Protein AF-A0A4Y2RHH3-F1 (afdb_monomer)

pLDDT: mean 85.13, std 14.42, range [34.84, 97.81]

Solvent-accessible surface area (backbone atoms only — not 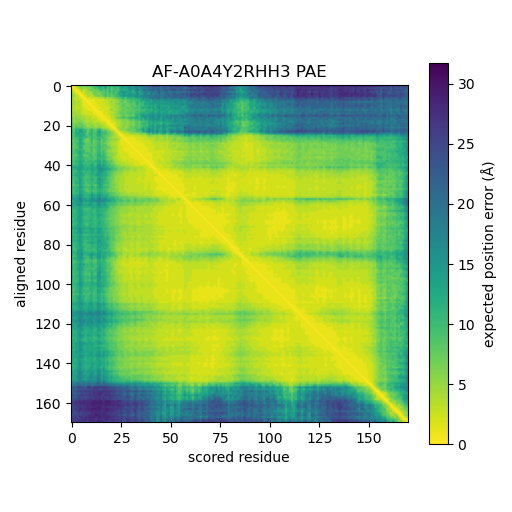comparable to full-atom values): 9838 Å² total; per-residue (Å²): 104,78,43,97,89,78,8,60,54,57,59,46,36,76,79,36,77,83,63,80,81,75,72,77,56,70,65,56,50,52,29,50,50,53,51,58,66,44,49,86,65,68,49,54,66,62,51,44,38,44,49,53,17,58,66,46,71,82,32,67,68,59,45,51,53,46,39,56,42,13,59,58,50,73,40,87,74,74,83,69,54,63,59,46,83,92,47,41,63,40,43,56,60,41,49,54,53,45,65,72,40,43,64,40,50,50,60,55,57,52,26,72,46,53,76,71,54,42,64,74,45,43,65,58,53,53,48,47,37,61,77,47,66,46,47,72,70,46,52,52,50,52,52,54,48,30,57,63,47,48,76,52,86,71,55,72,62,64,69,56,53,49,62,66,56,62,62,71,77,106

Structure (mmCIF, N/CA/C/O backbone):
data_AF-A0A4Y2RHH3-F1
#
_entry.id   AF-A0A4Y2RHH3-F1
#
loop_
_atom_site.group_PDB
_atom_site.id
_atom_site.type_symbol
_atom_site.label_atom_id
_atom_site.label_alt_id
_atom_site.label_comp_id
_atom_site.label_asym_id
_atom_site.label_entity_id
_atom_site.label_seq_id
_atom_site.pdbx_PDB_ins_code
_atom_site.Cartn_x
_atom_site.Cartn_y
_atom_site.Cartn_z
_atom_site.occupancy
_atom_site.B_iso_or_equiv
_atom_site.auth_seq_id
_atom_site.auth_comp_id
_atom_site.auth_asym_id
_atom_site.auth_atom_id
_atom_site.pdbx_PDB_model_num
ATOM 1 N N . MET A 1 1 ? 23.944 6.840 -22.805 1.00 55.25 1 MET A N 1
ATOM 2 C CA . MET A 1 1 ? 25.272 6.448 -23.338 1.00 55.25 1 MET A CA 1
ATOM 3 C C . MET A 1 1 ? 25.248 5.888 -24.766 1.00 55.25 1 MET A C 1
ATOM 5 O O . MET A 1 1 ? 26.280 5.972 -25.416 1.00 55.25 1 MET A O 1
ATOM 9 N N . ARG A 1 2 ? 24.109 5.402 -25.292 1.00 64.06 2 ARG A N 1
ATOM 10 C CA . ARG A 1 2 ? 23.992 4.792 -26.638 1.00 64.06 2 ARG A CA 1
ATOM 11 C C . ARG A 1 2 ? 23.212 5.645 -27.658 1.00 64.06 2 ARG A C 1
ATOM 13 O O . ARG A 1 2 ? 22.358 5.154 -28.384 1.00 64.06 2 ARG A O 1
ATOM 20 N N . GLY A 1 3 ? 23.402 6.965 -27.639 1.00 65.38 3 GLY A N 1
ATOM 21 C CA . GLY A 1 3 ? 22.719 7.851 -28.590 1.00 65.38 3 GLY A CA 1
ATOM 22 C C . GLY A 1 3 ? 23.218 7.619 -30.020 1.00 65.38 3 GLY A C 1
ATOM 23 O O . GLY A 1 3 ? 24.418 7.652 -30.241 1.00 65.38 3 GLY A O 1
ATOM 24 N N . LYS A 1 4 ? 22.309 7.468 -30.991 1.00 63.47 4 LYS A N 1
ATOM 25 C CA . LYS A 1 4 ? 22.598 7.042 -32.380 1.00 63.47 4 LYS A CA 1
ATOM 26 C C . LYS A 1 4 ? 23.656 7.864 -33.145 1.00 63.47 4 LYS A C 1
ATOM 28 O O . LYS A 1 4 ? 24.183 7.383 -34.137 1.00 63.47 4 LYS A O 1
ATOM 33 N N . LYS A 1 5 ? 23.921 9.114 -32.745 1.00 66.00 5 LYS A N 1
ATOM 34 C CA . LYS A 1 5 ? 24.877 10.019 -33.426 1.00 66.00 5 LYS A CA 1
ATOM 35 C C . LYS A 1 5 ? 25.947 10.628 -32.514 1.00 66.00 5 LYS A C 1
ATOM 37 O O . LYS A 1 5 ? 26.978 11.075 -32.992 1.00 66.00 5 LYS A O 1
ATOM 42 N N . SER A 1 6 ? 25.699 10.702 -31.210 1.00 77.75 6 SER A N 1
ATOM 43 C CA . SER A 1 6 ? 26.584 11.367 -30.239 1.00 77.75 6 SER A CA 1
ATOM 44 C C . SER A 1 6 ? 26.779 10.551 -28.962 1.00 77.75 6 SER A C 1
ATOM 46 O O . SER A 1 6 ? 27.313 11.053 -27.973 1.00 77.75 6 SER A O 1
ATOM 48 N N . GLY A 1 7 ? 26.337 9.291 -28.967 1.00 81.56 7 GLY A N 1
ATOM 49 C CA . GLY A 1 7 ? 26.568 8.355 -27.882 1.00 81.56 7 GLY A CA 1
ATOM 50 C C . GLY A 1 7 ? 28.057 8.101 -27.686 1.00 81.56 7 GLY A C 1
ATOM 51 O O . GLY A 1 7 ? 28.824 8.053 -28.645 1.00 81.56 7 GLY A O 1
ATOM 52 N N . LEU A 1 8 ? 28.452 7.924 -26.425 1.00 81.56 8 LEU A N 1
ATOM 53 C CA . LEU A 1 8 ? 29.814 7.550 -26.055 1.00 81.56 8 LEU A CA 1
ATOM 54 C C . LEU A 1 8 ? 30.243 6.263 -26.771 1.00 81.56 8 LEU A C 1
ATOM 56 O O . LEU A 1 8 ? 31.354 6.189 -27.277 1.00 81.56 8 LEU A O 1
ATOM 60 N N . GLU A 1 9 ? 29.333 5.292 -26.855 1.00 81.12 9 GLU A N 1
ATOM 61 C CA . GLU A 1 9 ? 29.536 4.031 -27.571 1.00 81.12 9 GLU A CA 1
ATOM 62 C C . GLU A 1 9 ? 29.803 4.265 -29.067 1.00 81.12 9 GLU A C 1
ATOM 64 O O . GLU A 1 9 ? 30.819 3.805 -29.583 1.00 81.12 9 GLU A O 1
ATOM 69 N N . SER A 1 10 ? 28.978 5.073 -29.735 1.00 81.88 10 SER A N 1
ATOM 70 C CA . SER A 1 10 ? 29.125 5.348 -31.168 1.00 81.88 10 SER A CA 1
ATOM 71 C C . SER A 1 10 ? 30.447 6.065 -31.477 1.00 81.88 10 SER A C 1
ATOM 73 O O . SER A 1 10 ? 31.141 5.698 -32.419 1.00 81.88 10 SER A O 1
ATOM 75 N N . ARG A 1 11 ? 30.866 7.005 -30.617 1.00 85.69 11 ARG A N 1
ATOM 76 C CA . ARG A 1 11 ? 32.178 7.675 -30.711 1.00 85.69 11 ARG A CA 1
ATOM 77 C C . ARG A 1 11 ? 33.362 6.752 -30.406 1.00 85.69 11 ARG A C 1
ATOM 79 O O . ARG A 1 11 ? 34.444 6.934 -30.957 1.00 85.69 11 ARG A O 1
ATOM 86 N N . LEU A 1 12 ? 33.192 5.783 -29.506 1.00 86.38 12 LEU A N 1
ATOM 87 C CA . LEU A 1 12 ? 34.222 4.785 -29.206 1.00 86.38 12 LEU A CA 1
ATOM 88 C C . LEU A 1 12 ? 34.412 3.820 -30.375 1.00 86.38 12 LEU A C 1
ATOM 90 O O . LEU A 1 12 ? 35.549 3.489 -30.694 1.00 86.38 12 LEU A O 1
ATOM 94 N N . ARG A 1 13 ? 33.332 3.426 -31.056 1.00 84.00 13 ARG A N 1
ATOM 95 C CA . ARG A 1 13 ? 33.395 2.569 -32.249 1.00 84.00 13 ARG A CA 1
ATOM 96 C C . ARG A 1 13 ? 34.074 3.228 -33.441 1.00 84.00 13 ARG A C 1
ATOM 98 O O . ARG A 1 13 ? 34.779 2.541 -34.170 1.00 84.00 13 ARG A O 1
ATOM 105 N N . GLU A 1 14 ? 33.912 4.540 -33.615 1.00 88.12 14 GLU A N 1
ATOM 106 C CA . GLU A 1 14 ? 34.648 5.297 -34.640 1.00 88.12 14 GLU A CA 1
ATOM 107 C C . GLU A 1 14 ? 36.169 5.170 -34.462 1.00 88.12 14 GLU A C 1
ATOM 109 O O . GLU A 1 14 ? 36.903 5.087 -35.443 1.00 88.12 14 GLU A O 1
ATOM 114 N N . LYS A 1 15 ? 36.649 5.119 -33.211 1.00 90.06 15 LYS A N 1
ATOM 115 C CA . LYS A 1 15 ? 38.078 4.977 -32.888 1.00 90.06 15 LYS A CA 1
ATOM 116 C C . LYS A 1 15 ? 38.534 3.522 -32.757 1.00 90.06 15 LYS A C 1
ATOM 118 O O . LYS A 1 15 ? 39.688 3.221 -33.044 1.00 90.06 15 LYS A O 1
ATOM 123 N N . CYS A 1 16 ? 37.639 2.630 -32.344 1.00 88.50 16 CYS A N 1
ATOM 124 C CA . CYS A 1 16 ? 37.895 1.208 -32.140 1.00 88.50 16 CYS A CA 1
ATOM 125 C C . CYS A 1 16 ? 36.816 0.378 -32.860 1.00 88.50 16 CYS A C 1
ATOM 127 O O . CYS A 1 16 ? 35.867 -0.079 -32.216 1.00 88.50 16 CYS A O 1
ATOM 129 N N . PRO A 1 17 ? 36.948 0.137 -34.180 1.00 86.38 17 PRO A N 1
ATOM 130 C CA . PRO A 1 17 ? 35.922 -0.559 -34.970 1.00 86.38 17 PRO A CA 1
ATOM 131 C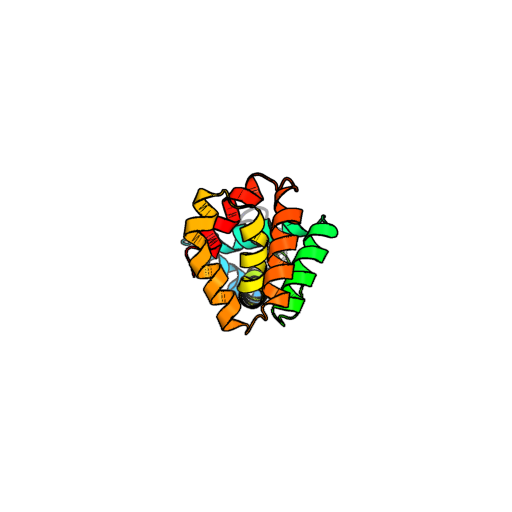 C . PRO A 1 17 ? 35.659 -1.998 -34.509 1.00 86.38 17 PRO A C 1
ATOM 133 O O . PRO A 1 17 ? 34.567 -2.528 -34.692 1.00 86.38 17 PRO A O 1
ATOM 136 N N . HIS A 1 18 ? 36.659 -2.616 -33.879 1.00 88.50 18 HIS A N 1
ATOM 137 C CA . HIS A 1 18 ? 36.619 -3.977 -33.345 1.00 88.50 18 HIS A CA 1
ATOM 138 C C . HIS A 1 18 ? 35.987 -4.071 -31.946 1.00 88.50 18 HIS A C 1
ATOM 140 O O . HIS A 1 18 ? 35.956 -5.153 -31.363 1.00 88.50 18 HIS A O 1
ATOM 146 N N . LEU A 1 19 ? 35.505 -2.961 -31.377 1.00 85.56 19 LEU A N 1
ATOM 147 C CA . LEU A 1 19 ? 34.829 -2.979 -30.084 1.00 85.56 19 LEU A CA 1
ATOM 148 C C . LEU A 1 19 ? 33.559 -3.838 -30.177 1.00 85.56 19 LEU A C 1
ATOM 150 O O . LEU A 1 19 ? 32.646 -3.549 -30.953 1.00 85.56 19 LEU A O 1
ATOM 154 N N . LEU A 1 20 ? 33.490 -4.900 -29.382 1.00 81.00 20 LEU A N 1
ATOM 155 C CA . LEU A 1 20 ? 32.302 -5.739 -29.283 1.00 81.00 20 LEU A CA 1
ATOM 156 C C . LEU A 1 20 ? 31.264 -5.030 -28.399 1.00 81.00 20 LEU A C 1
ATOM 158 O O . LEU A 1 20 ? 31.564 -4.696 -27.256 1.00 81.00 20 LEU A O 1
ATOM 162 N N . ASP A 1 21 ? 30.055 -4.792 -28.920 1.00 76.06 21 ASP A N 1
ATOM 163 C CA . ASP A 1 21 ? 28.918 -4.349 -28.095 1.00 76.06 21 ASP A CA 1
ATOM 164 C C . ASP A 1 21 ? 28.188 -5.608 -27.687 1.00 76.06 21 ASP A C 1
ATOM 166 O O . ASP A 1 21 ? 27.442 -6.214 -28.454 1.00 76.06 21 ASP A O 1
ATOM 170 N N . ILE A 1 22 ? 28.510 -6.037 -26.480 1.00 74.50 22 ILE A N 1
ATOM 171 C CA . ILE A 1 22 ? 27.656 -6.931 -25.729 1.00 74.50 22 ILE A CA 1
ATOM 172 C C . ILE A 1 22 ? 26.567 -5.993 -25.202 1.00 74.50 22 ILE A C 1
ATOM 174 O O . ILE A 1 22 ? 26.909 -5.019 -24.532 1.00 74.50 22 ILE A O 1
ATOM 178 N N . ASP A 1 23 ? 25.313 -6.220 -25.613 1.00 70.75 23 ASP A N 1
ATOM 179 C CA . ASP A 1 23 ? 24.148 -5.350 -25.375 1.00 70.75 23 ASP A CA 1
ATOM 180 C C . ASP A 1 23 ? 23.927 -5.049 -23.868 1.00 70.75 23 ASP A C 1
ATOM 182 O O . ASP A 1 23 ? 24.796 -5.228 -23.019 1.00 70.75 23 ASP A O 1
ATOM 186 N N . GLY A 1 24 ? 22.789 -4.471 -23.486 1.00 69.88 24 GLY A N 1
ATOM 187 C CA . GLY A 1 24 ? 22.443 -4.327 -22.078 1.00 69.88 24 GLY A CA 1
ATOM 188 C C . GLY A 1 24 ? 22.597 -5.669 -21.361 1.00 69.88 24 GLY A C 1
ATOM 189 O O . GLY A 1 24 ? 22.399 -6.734 -21.948 1.00 69.88 24 GLY A O 1
ATOM 190 N N . ASP A 1 25 ? 22.963 -5.641 -20.082 1.00 82.69 25 ASP A N 1
ATOM 191 C CA . ASP A 1 25 ? 22.904 -6.873 -19.307 1.00 82.69 25 ASP A CA 1
ATOM 192 C C . ASP A 1 25 ? 21.464 -7.437 -19.351 1.00 82.69 25 ASP A C 1
ATOM 194 O O . ASP A 1 25 ? 20.473 -6.703 -19.482 1.00 82.69 25 ASP A O 1
ATOM 198 N N . SER A 1 26 ? 21.331 -8.761 -19.273 1.00 85.25 26 SER A N 1
ATOM 199 C CA . SER A 1 26 ? 20.026 -9.430 -19.349 1.00 85.25 26 SER A CA 1
ATOM 200 C C . SER A 1 26 ? 19.043 -8.921 -18.287 1.00 85.25 26 SER A C 1
ATOM 202 O O . SER A 1 26 ? 17.829 -8.954 -18.496 1.00 85.25 26 SER A O 1
ATOM 204 N N . CYS A 1 27 ? 19.553 -8.408 -17.163 1.00 84.06 27 CYS A N 1
ATOM 205 C CA . CYS A 1 27 ? 18.747 -7.804 -16.111 1.00 84.06 27 CYS A CA 1
ATOM 206 C C . CYS A 1 27 ? 18.068 -6.522 -16.626 1.00 84.06 27 CYS A C 1
ATOM 208 O O . CYS A 1 27 ? 16.852 -6.371 -16.504 1.00 84.06 27 CYS A O 1
ATOM 210 N N . HIS A 1 28 ? 18.798 -5.642 -17.306 1.00 84.62 28 HIS A N 1
ATOM 211 C CA . HIS A 1 28 ? 18.284 -4.425 -17.925 1.00 84.62 28 HIS A CA 1
ATOM 212 C C . HIS A 1 28 ? 17.208 -4.731 -18.973 1.00 84.62 28 HIS A C 1
ATOM 214 O O . HIS A 1 28 ? 16.177 -4.054 -19.015 1.00 84.62 28 HIS A O 1
ATOM 220 N N . HIS A 1 29 ? 17.407 -5.775 -19.783 1.00 87.81 29 HIS A N 1
ATOM 221 C CA . HIS A 1 29 ? 16.393 -6.240 -20.731 1.00 87.81 29 HIS A CA 1
ATOM 222 C C . HIS A 1 29 ? 15.123 -6.713 -20.023 1.00 87.81 29 HIS A C 1
ATOM 224 O O . HIS A 1 29 ? 14.034 -6.287 -20.406 1.00 87.81 29 HIS A O 1
ATOM 230 N N . ALA A 1 30 ? 15.243 -7.510 -18.957 1.00 90.31 30 ALA A N 1
ATOM 231 C CA . ALA A 1 30 ? 14.097 -7.958 -18.166 1.00 90.31 30 ALA A CA 1
ATOM 232 C C . ALA A 1 30 ? 13.339 -6.777 -17.531 1.00 90.31 30 ALA A C 1
ATOM 234 O O . ALA A 1 30 ? 12.113 -6.703 -17.620 1.00 90.31 30 ALA A O 1
ATOM 235 N N . HIS A 1 31 ? 14.061 -5.807 -16.961 1.00 89.94 31 HIS A N 1
ATOM 236 C CA . HIS A 1 31 ? 13.484 -4.581 -16.409 1.00 89.94 31 HIS A CA 1
ATOM 237 C C . HIS A 1 31 ? 12.714 -3.768 -17.460 1.00 89.94 31 HIS A C 1
ATOM 239 O O . HIS A 1 31 ? 11.596 -3.319 -17.197 1.00 89.94 31 HIS A O 1
ATOM 245 N N . ASN A 1 32 ? 13.291 -3.592 -18.651 1.00 87.94 32 ASN A N 1
ATOM 246 C CA . ASN A 1 32 ? 12.662 -2.851 -19.741 1.00 87.94 32 ASN A CA 1
ATOM 247 C C . ASN A 1 32 ? 11.455 -3.593 -20.323 1.00 87.94 32 ASN A C 1
ATOM 249 O O . ASN A 1 32 ? 10.426 -2.965 -20.572 1.00 87.94 32 ASN A O 1
ATOM 253 N N . ALA A 1 33 ? 11.559 -4.911 -20.506 1.00 90.44 33 ALA A N 1
ATOM 254 C CA . ALA A 1 33 ? 10.472 -5.745 -21.002 1.00 90.44 33 ALA A CA 1
ATOM 255 C C . ALA A 1 33 ? 9.276 -5.724 -20.044 1.00 90.44 33 ALA A C 1
ATOM 257 O O . ALA A 1 33 ? 8.156 -5.470 -20.479 1.00 90.44 33 ALA A O 1
ATOM 258 N N . ALA A 1 34 ? 9.514 -5.894 -18.741 1.00 89.62 34 ALA A N 1
ATOM 259 C CA . ALA A 1 34 ? 8.461 -5.851 -17.732 1.00 89.62 34 ALA A CA 1
ATOM 260 C C . ALA A 1 34 ? 7.787 -4.469 -17.667 1.00 89.62 34 ALA A C 1
ATOM 262 O O . ALA A 1 34 ? 6.562 -4.370 -17.700 1.00 89.62 34 ALA A O 1
ATOM 263 N N . LYS A 1 35 ? 8.574 -3.386 -17.699 1.00 89.06 35 LYS A N 1
ATOM 264 C CA . LYS A 1 35 ? 8.035 -2.020 -17.758 1.00 89.06 35 LYS A CA 1
ATOM 265 C C . LYS A 1 35 ? 7.199 -1.778 -19.016 1.00 89.06 35 LYS A C 1
ATOM 267 O O . LYS A 1 35 ? 6.152 -1.136 -18.947 1.00 89.06 35 LYS A O 1
ATOM 272 N N . LEU A 1 36 ? 7.659 -2.262 -20.170 1.00 90.19 36 LEU A N 1
ATOM 273 C CA . LEU A 1 36 ? 6.936 -2.123 -21.432 1.00 90.19 36 LEU A CA 1
ATOM 274 C C . LEU A 1 36 ? 5.636 -2.930 -21.417 1.00 90.19 36 LEU A C 1
ATOM 276 O O . LEU A 1 36 ? 4.609 -2.412 -21.846 1.00 90.19 36 LEU A O 1
ATOM 280 N N . PHE A 1 37 ? 5.673 -4.147 -20.872 1.00 89.69 37 PHE A N 1
ATOM 281 C CA . PHE A 1 37 ? 4.498 -4.987 -20.664 1.00 89.69 37 PHE A CA 1
ATOM 282 C C . PHE A 1 37 ? 3.472 -4.316 -19.747 1.00 89.69 37 PHE A C 1
ATOM 284 O O . PHE A 1 37 ? 2.282 -4.379 -20.026 1.00 89.69 37 PHE A O 1
ATOM 291 N N . CYS A 1 38 ? 3.915 -3.629 -18.691 1.00 88.25 38 CYS A N 1
ATOM 292 C CA . CYS A 1 38 ? 3.018 -2.967 -17.743 1.00 88.25 38 CYS A CA 1
ATOM 293 C C . CYS A 1 38 ? 2.483 -1.605 -18.222 1.00 88.25 38 CYS A C 1
ATOM 295 O O . CYS A 1 38 ? 1.486 -1.108 -17.700 1.00 88.25 38 CYS A O 1
ATOM 297 N N . LYS A 1 39 ? 3.094 -1.006 -19.249 1.00 88.56 39 LYS A N 1
ATOM 298 C CA . LYS A 1 39 ? 2.713 0.315 -19.772 1.00 88.56 39 LYS A CA 1
ATOM 299 C C . LYS A 1 39 ? 1.240 0.432 -20.215 1.00 88.56 39 LYS A C 1
ATOM 301 O O . LYS A 1 39 ? 0.636 1.455 -19.892 1.00 88.56 39 LYS A O 1
ATOM 306 N N . PRO A 1 40 ? 0.626 -0.551 -20.906 1.00 92.00 40 PRO A N 1
ATOM 307 C CA . PRO A 1 40 ? -0.790 -0.498 -21.281 1.00 92.00 40 PRO A CA 1
ATOM 308 C C . PRO A 1 40 ? -1.751 -0.460 -20.085 1.00 92.00 40 PRO A C 1
ATOM 310 O O . PRO A 1 40 ? -2.873 0.009 -20.233 1.00 92.00 40 PRO A O 1
ATOM 313 N N . PHE A 1 41 ? -1.315 -0.894 -18.898 1.00 87.56 41 PHE A N 1
ATOM 314 C CA . PHE A 1 41 ? -2.118 -0.872 -17.670 1.00 87.56 41 PHE A CA 1
ATOM 315 C C . PHE A 1 41 ? -2.071 0.483 -16.943 1.00 87.56 41 PHE A C 1
ATOM 317 O O . PHE A 1 41 ? -2.487 0.584 -15.791 1.00 87.56 41 PHE A O 1
ATOM 324 N N . GLY A 1 42 ? -1.522 1.527 -17.575 1.00 86.81 42 GLY A N 1
ATOM 325 C CA . GLY A 1 42 ? -1.545 2.893 -17.047 1.00 86.81 42 GLY A CA 1
ATOM 326 C C . GLY A 1 42 ? -0.631 3.146 -15.844 1.00 86.81 42 GLY A C 1
ATOM 327 O O . GLY A 1 42 ? -0.671 4.241 -15.291 1.00 86.81 42 GLY A O 1
ATOM 328 N N . LEU A 1 43 ? 0.202 2.171 -15.454 1.00 84.81 43 LEU A N 1
ATOM 329 C CA . LEU A 1 43 ? 1.126 2.256 -14.311 1.00 84.81 43 LEU A CA 1
ATOM 330 C C . LEU A 1 43 ? 0.417 2.586 -12.978 1.00 84.81 43 LEU A C 1
ATOM 332 O O . LEU A 1 43 ? 0.938 3.311 -12.126 1.00 84.81 43 LEU A O 1
ATOM 336 N N . HIS A 1 44 ? -0.818 2.094 -12.813 1.00 85.19 44 HIS A N 1
ATOM 337 C CA . HIS A 1 44 ? -1.658 2.414 -11.657 1.00 85.19 44 HIS A CA 1
ATOM 338 C C . HIS A 1 44 ? -1.063 1.933 -10.327 1.00 85.19 44 HIS A C 1
ATOM 340 O O . HIS A 1 44 ? -1.149 2.649 -9.330 1.00 85.19 44 HIS A O 1
ATOM 346 N N . LEU A 1 45 ? -0.436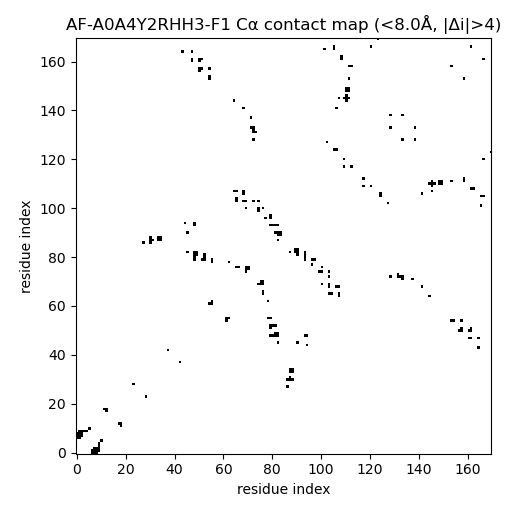 0.752 -10.308 1.00 86.56 45 LEU A N 1
ATOM 347 C CA . LEU A 1 45 ? 0.180 0.201 -9.099 1.00 86.56 45 LEU A CA 1
ATOM 348 C C . LEU A 1 45 ? 1.413 1.007 -8.685 1.00 86.56 45 LEU A C 1
ATOM 350 O O . LEU A 1 45 ? 1.596 1.304 -7.511 1.00 86.56 45 LEU A O 1
ATOM 354 N N . GLU A 1 46 ? 2.230 1.427 -9.645 1.00 89.44 46 GLU A N 1
ATOM 355 C CA . GLU A 1 46 ? 3.397 2.266 -9.395 1.00 89.44 46 GLU A CA 1
ATOM 356 C C . GLU A 1 46 ? 3.020 3.623 -8.801 1.00 89.44 46 GLU A C 1
ATOM 358 O O . GLU A 1 46 ? 3.688 4.099 -7.877 1.00 89.44 46 GLU A O 1
ATOM 363 N N . SER A 1 47 ? 1.945 4.234 -9.311 1.00 87.62 47 SER A N 1
ATOM 364 C CA . SER A 1 47 ? 1.396 5.463 -8.732 1.00 87.62 47 SER A CA 1
ATOM 365 C C . SER A 1 47 ? 0.923 5.217 -7.303 1.00 87.62 47 SER A C 1
ATOM 367 O O . SER A 1 47 ? 1.345 5.929 -6.398 1.00 87.62 47 SER A O 1
ATOM 369 N N . LEU A 1 48 ? 0.135 4.159 -7.082 1.00 86.88 48 LEU A N 1
ATOM 370 C CA . LEU A 1 48 ? -0.371 3.795 -5.759 1.00 86.88 48 LEU A CA 1
ATOM 371 C C . LEU A 1 48 ? 0.762 3.604 -4.741 1.00 86.88 48 LEU A C 1
ATOM 373 O O . LEU A 1 48 ? 0.705 4.147 -3.641 1.00 86.88 48 LEU A O 1
ATOM 377 N N . PHE A 1 49 ? 1.808 2.859 -5.100 1.00 90.94 49 PHE A N 1
ATOM 378 C CA . PHE A 1 49 ? 2.946 2.623 -4.212 1.00 90.94 49 PHE A CA 1
ATOM 379 C C . PHE A 1 49 ? 3.721 3.905 -3.910 1.00 90.94 49 PHE A C 1
ATOM 381 O O . PHE A 1 49 ? 4.166 4.104 -2.780 1.00 90.94 49 PHE A O 1
ATOM 388 N N . THR A 1 50 ? 3.844 4.794 -4.897 1.00 90.12 50 THR A N 1
ATOM 389 C CA . THR A 1 50 ? 4.463 6.109 -4.702 1.00 90.12 50 THR A CA 1
ATOM 390 C C . THR A 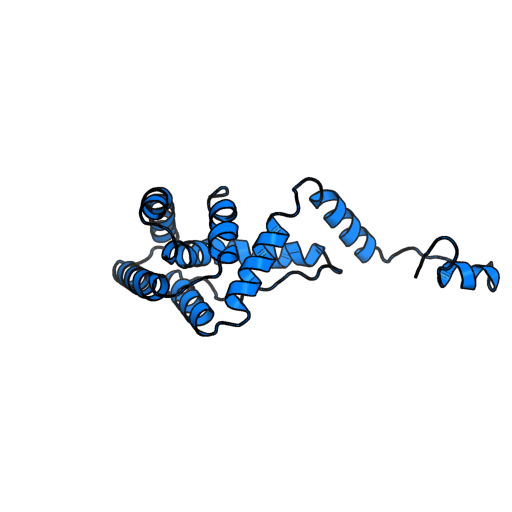1 50 ? 3.646 6.961 -3.732 1.00 90.12 50 THR A C 1
ATOM 392 O O . THR A 1 50 ? 4.221 7.559 -2.822 1.00 90.12 50 THR A O 1
ATOM 395 N N . ASP A 1 51 ? 2.323 6.985 -3.887 1.00 87.44 51 ASP A N 1
ATOM 396 C CA . ASP A 1 51 ? 1.415 7.762 -3.040 1.00 87.44 51 ASP A CA 1
ATOM 397 C C . ASP A 1 51 ? 1.439 7.258 -1.593 1.00 87.44 51 ASP A C 1
ATOM 399 O O . ASP A 1 51 ? 1.695 8.040 -0.676 1.00 87.44 51 ASP A O 1
ATOM 403 N N . ILE A 1 52 ? 1.300 5.941 -1.394 1.00 89.69 52 ILE A N 1
ATOM 404 C CA . ILE A 1 52 ? 1.409 5.307 -0.072 1.00 89.69 52 ILE A CA 1
ATOM 405 C C . ILE A 1 52 ? 2.763 5.638 0.552 1.00 89.69 52 ILE A C 1
ATOM 407 O O . ILE A 1 52 ? 2.829 6.099 1.689 1.00 89.69 52 ILE A O 1
ATOM 411 N N . HIS A 1 53 ? 3.863 5.439 -0.178 1.00 91.94 53 HIS A N 1
ATOM 412 C CA . HIS A 1 53 ? 5.185 5.758 0.347 1.00 91.94 53 HIS A CA 1
ATOM 413 C C . HIS A 1 53 ? 5.268 7.215 0.816 1.00 91.94 53 HIS A C 1
ATOM 415 O O . HIS A 1 53 ? 5.763 7.470 1.912 1.00 91.94 53 HIS A O 1
ATOM 421 N N . ASN A 1 54 ? 4.765 8.162 0.020 1.00 88.12 54 ASN A N 1
ATOM 422 C CA . ASN A 1 54 ? 4.802 9.585 0.341 1.00 88.12 54 ASN A CA 1
ATOM 423 C C . ASN A 1 54 ? 3.982 9.940 1.588 1.00 88.12 54 ASN A C 1
ATOM 425 O O . ASN A 1 54 ? 4.469 10.728 2.401 1.00 88.12 54 ASN A O 1
ATOM 429 N N . ASP A 1 55 ? 2.808 9.329 1.781 1.00 86.50 55 ASP A N 1
ATOM 430 C CA . ASP A 1 55 ? 1.974 9.538 2.975 1.00 86.50 55 ASP A CA 1
ATOM 431 C C . ASP A 1 55 ? 2.735 9.181 4.263 1.00 86.50 55 ASP A C 1
ATOM 433 O O . ASP A 1 55 ? 2.688 9.909 5.258 1.00 86.50 55 ASP A O 1
ATOM 437 N N . PHE A 1 56 ? 3.505 8.089 4.239 1.00 89.50 56 PHE A N 1
ATOM 438 C CA . PHE A 1 56 ? 4.252 7.633 5.410 1.00 89.50 56 PHE A CA 1
ATOM 439 C C . PHE A 1 56 ? 5.679 8.200 5.483 1.00 89.50 56 PHE A C 1
ATOM 441 O O . PHE A 1 56 ? 6.285 8.177 6.556 1.00 89.50 56 PHE A O 1
ATOM 448 N N . LYS A 1 57 ? 6.284 8.687 4.389 1.00 87.19 57 LYS A N 1
ATOM 449 C CA . LYS A 1 57 ? 7.724 9.036 4.318 1.00 87.19 57 LYS A CA 1
ATOM 450 C C . LYS A 1 57 ? 8.163 10.086 5.342 1.00 87.19 57 LYS A C 1
ATOM 452 O O . LYS A 1 57 ? 9.304 10.037 5.801 1.00 87.19 57 LYS A O 1
ATOM 457 N N . TRP A 1 58 ? 7.271 10.980 5.747 1.00 81.62 58 TRP A N 1
ATOM 458 C CA . TRP A 1 58 ? 7.619 12.093 6.635 1.00 81.62 58 TRP A CA 1
ATOM 459 C C . TRP A 1 58 ? 6.749 12.199 7.884 1.00 81.62 58 TRP A C 1
ATOM 461 O O . TRP A 1 58 ? 6.925 13.139 8.651 1.00 81.62 58 TRP A O 1
ATOM 471 N N . SER A 1 59 ? 5.834 11.252 8.115 1.00 84.81 59 SER A N 1
ATOM 472 C CA . SER A 1 59 ? 4.911 11.312 9.251 1.00 84.81 59 SER A CA 1
ATOM 473 C C . SER A 1 59 ? 5.122 10.150 10.228 1.00 84.81 59 SER A C 1
ATOM 475 O O . SER A 1 59 ? 4.573 9.064 10.017 1.00 84.81 59 SER A O 1
ATOM 477 N N . PRO A 1 60 ? 5.908 10.352 11.305 1.00 88.69 60 PRO A N 1
ATOM 478 C CA . PRO A 1 60 ? 6.083 9.360 12.365 1.00 88.69 60 PRO A CA 1
ATOM 479 C C . PRO A 1 60 ? 4.753 8.916 12.979 1.00 88.69 60 PRO A C 1
ATOM 481 O O . PRO A 1 60 ? 4.549 7.726 13.191 1.00 88.69 60 PRO A O 1
ATOM 484 N N . ASP A 1 61 ? 3.819 9.845 13.177 1.00 89.19 61 ASP A N 1
ATOM 485 C CA . ASP A 1 61 ? 2.518 9.533 13.766 1.00 89.19 61 ASP A CA 1
ATOM 486 C C . ASP A 1 61 ? 1.674 8.603 12.890 1.00 89.19 61 ASP A C 1
ATOM 488 O O . ASP A 1 61 ? 1.012 7.704 13.403 1.00 89.19 61 ASP A O 1
ATOM 492 N N . LEU A 1 62 ? 1.666 8.817 11.567 1.00 89.94 62 LEU A N 1
ATOM 493 C CA . LEU A 1 62 ? 0.925 7.938 10.658 1.00 89.94 62 LEU A CA 1
ATOM 494 C C . LEU A 1 62 ? 1.566 6.548 10.607 1.00 89.94 62 LEU A C 1
ATOM 496 O O . LEU A 1 62 ? 0.848 5.553 10.550 1.00 89.94 62 LEU A O 1
ATOM 500 N N . ARG A 1 63 ? 2.900 6.463 10.700 1.00 93.00 63 ARG A N 1
ATOM 501 C CA . ARG A 1 63 ? 3.604 5.176 10.825 1.00 93.00 63 ARG A CA 1
ATOM 502 C C . ARG A 1 63 ? 3.241 4.452 12.110 1.00 93.00 63 ARG A C 1
ATOM 504 O O . ARG A 1 63 ? 2.976 3.259 12.053 1.00 93.00 63 ARG A O 1
ATOM 511 N N . ALA A 1 64 ? 3.224 5.161 13.238 1.00 94.62 64 ALA A N 1
ATOM 512 C CA . ALA A 1 64 ? 2.850 4.591 14.527 1.00 94.62 64 ALA A CA 1
ATOM 513 C C . ALA A 1 64 ? 1.413 4.056 14.484 1.00 94.62 64 ALA A C 1
ATOM 515 O O . ALA A 1 64 ? 1.181 2.906 14.830 1.00 94.62 64 ALA A O 1
ATOM 516 N N . ALA A 1 65 ? 0.470 4.829 13.937 1.00 94.19 65 ALA A N 1
ATOM 517 C CA . ALA A 1 65 ? -0.908 4.370 13.783 1.00 94.19 65 ALA A CA 1
ATOM 518 C C . ALA A 1 65 ? -1.025 3.134 12.870 1.00 94.19 65 ALA A C 1
ATOM 520 O O . ALA A 1 65 ? -1.742 2.194 13.197 1.00 94.19 65 ALA A O 1
ATOM 521 N N . LEU A 1 66 ? -0.311 3.094 11.738 1.00 95.44 66 LEU A N 1
ATOM 522 C CA . LEU A 1 66 ? -0.302 1.905 10.878 1.00 95.44 66 LEU A CA 1
ATOM 523 C C . LEU A 1 66 ? 0.328 0.692 11.581 1.00 95.44 66 LEU A C 1
ATOM 525 O O . LEU A 1 66 ? -0.157 -0.425 11.410 1.00 95.44 66 LEU A O 1
ATOM 529 N N . MET A 1 67 ? 1.384 0.901 12.367 1.00 97.25 67 MET A N 1
ATOM 530 C CA . MET A 1 67 ? 2.035 -0.142 13.162 1.00 97.25 67 MET A CA 1
ATOM 531 C C . MET A 1 67 ? 1.079 -0.718 14.213 1.00 97.25 67 MET A C 1
ATOM 533 O O . MET A 1 67 ? 0.908 -1.931 14.251 1.00 97.25 67 MET A O 1
ATOM 537 N N . GLU A 1 68 ? 0.376 0.133 14.963 1.00 97.56 68 GLU A N 1
ATOM 538 C CA . GLU A 1 68 ? -0.649 -0.274 15.935 1.00 97.56 68 GLU A CA 1
ATOM 539 C C . GLU A 1 68 ? -1.765 -1.109 15.268 1.00 97.56 68 GLU A C 1
ATOM 541 O O . GLU A 1 68 ? -2.196 -2.128 15.804 1.00 97.56 68 GLU A O 1
ATOM 546 N N . ILE A 1 69 ? -2.207 -0.742 14.055 1.00 97.19 69 ILE A N 1
ATOM 547 C CA . ILE A 1 69 ? -3.168 -1.560 13.284 1.00 97.19 69 ILE A CA 1
ATOM 548 C C . ILE A 1 69 ? -2.577 -2.923 12.941 1.00 97.19 69 ILE A C 1
ATOM 550 O O . ILE A 1 69 ? -3.258 -3.941 13.059 1.00 97.19 69 ILE A O 1
ATOM 554 N N . CYS A 1 70 ? -1.330 -2.944 12.467 1.00 97.81 70 CYS A N 1
ATOM 555 C CA . CYS A 1 70 ? -0.650 -4.178 12.098 1.00 97.81 70 CYS A CA 1
ATOM 556 C C . CYS A 1 70 ? -0.551 -5.130 13.295 1.00 97.81 70 CYS A C 1
ATOM 558 O O . CYS A 1 70 ? -0.808 -6.319 13.132 1.00 97.81 70 CYS A O 1
ATOM 560 N N . GLU A 1 71 ? -0.262 -4.610 14.489 1.00 97.81 71 GLU A N 1
ATOM 561 C CA . GLU A 1 71 ? -0.229 -5.386 15.732 1.00 97.81 71 GLU A CA 1
ATOM 562 C C . GLU A 1 71 ? -1.588 -6.014 16.054 1.00 97.81 71 GLU A C 1
ATOM 564 O O . GLU A 1 71 ? -1.658 -7.220 16.291 1.00 97.81 71 GLU A O 1
ATOM 569 N N . VAL A 1 72 ? -2.682 -5.246 15.973 1.00 97.81 72 VAL A N 1
ATOM 570 C CA . VAL A 1 72 ? -4.039 -5.775 16.214 1.00 97.81 72 VAL A CA 1
ATOM 571 C C . VAL A 1 72 ? -4.427 -6.854 15.197 1.00 97.81 72 VAL A C 1
ATOM 573 O O . VAL A 1 72 ? -5.117 -7.809 15.547 1.00 97.81 72 VAL A O 1
ATOM 576 N N . LEU A 1 73 ? -3.986 -6.721 13.943 1.00 97.50 73 LEU A N 1
ATOM 577 C CA . LEU A 1 73 ? -4.231 -7.711 12.890 1.00 97.50 73 LEU A CA 1
ATOM 578 C C . LEU A 1 73 ? -3.230 -8.877 12.892 1.00 97.50 73 LEU A C 1
ATOM 580 O O . LEU A 1 73 ? -3.342 -9.760 12.047 1.00 97.50 73 LEU A O 1
ATOM 584 N N . ASN A 1 74 ? -2.236 -8.884 13.786 1.00 97.19 74 ASN A N 1
ATOM 585 C CA . ASN A 1 74 ? -1.123 -9.837 13.767 1.00 97.19 74 ASN A CA 1
ATOM 586 C C . ASN A 1 74 ? -0.389 -9.897 12.404 1.00 97.19 74 ASN A C 1
ATOM 588 O O . ASN A 1 74 ? 0.049 -10.949 11.934 1.00 97.19 74 ASN A O 1
ATOM 592 N N . ILE A 1 75 ? -0.253 -8.744 11.746 1.00 97.19 75 ILE A N 1
ATOM 593 C CA . ILE A 1 75 ? 0.506 -8.569 10.506 1.00 97.19 75 ILE A CA 1
ATOM 594 C C . ILE A 1 75 ? 1.866 -7.971 10.864 1.00 97.19 75 ILE A C 1
ATOM 596 O O . ILE A 1 75 ? 1.954 -6.969 11.566 1.00 97.19 75 ILE A O 1
ATOM 600 N N . LYS A 1 76 ? 2.957 -8.532 10.333 1.00 96.81 76 LYS A N 1
ATOM 601 C CA . LYS A 1 76 ? 4.290 -7.934 10.504 1.00 96.81 76 LYS A CA 1
ATOM 602 C C . LYS A 1 76 ? 4.317 -6.522 9.911 1.00 96.81 76 LYS A C 1
ATOM 604 O O . LYS A 1 76 ? 4.148 -6.362 8.707 1.00 96.81 76 LYS A O 1
ATOM 609 N N . TYR A 1 77 ? 4.587 -5.498 10.708 1.00 96.75 77 TYR A N 1
ATOM 610 C CA . TYR A 1 77 ? 4.738 -4.154 10.161 1.00 96.75 77 TYR A CA 1
ATOM 611 C C . TYR A 1 77 ? 6.006 -4.034 9.298 1.00 96.75 77 TYR A C 1
ATOM 613 O O . TYR A 1 77 ? 7.098 -4.451 9.694 1.00 96.75 77 TYR A O 1
ATOM 621 N N . THR A 1 78 ? 5.860 -3.406 8.134 1.00 94.88 78 THR A N 1
ATOM 622 C CA . THR A 1 78 ? 6.956 -2.837 7.343 1.00 94.88 78 THR A CA 1
ATOM 623 C C . THR A 1 78 ? 6.587 -1.425 6.934 1.00 94.88 78 THR A C 1
ATOM 625 O O . THR A 1 78 ? 5.441 -1.110 6.631 1.00 94.88 78 THR A O 1
ATOM 628 N N . MET A 1 79 ? 7.583 -0.548 6.917 1.00 93.62 79 MET A N 1
ATOM 629 C CA . MET A 1 79 ? 7.408 0.800 6.398 1.00 93.62 79 MET A CA 1
ATOM 630 C C . MET A 1 79 ? 7.186 0.732 4.877 1.00 93.62 79 MET A C 1
ATOM 632 O O . MET A 1 79 ? 8.090 0.229 4.198 1.00 93.62 79 MET A O 1
ATOM 636 N N . PRO A 1 80 ? 6.081 1.275 4.326 1.00 92.38 80 PRO A N 1
ATOM 637 C CA . PRO A 1 80 ? 5.844 1.256 2.887 1.00 92.38 80 PRO A CA 1
ATOM 638 C C . PRO A 1 80 ? 6.996 1.888 2.095 1.00 92.38 80 PRO A C 1
ATOM 640 O O . PRO A 1 80 ? 7.371 3.049 2.298 1.00 92.38 80 PRO A O 1
ATOM 643 N N . GLN A 1 81 ? 7.585 1.099 1.198 1.00 91.50 81 GLN A N 1
ATOM 644 C CA . GLN A 1 81 ? 8.708 1.505 0.354 1.00 91.50 81 GLN A CA 1
ATOM 645 C C . GLN A 1 81 ? 8.223 1.959 -1.020 1.00 91.50 81 GLN A C 1
ATOM 647 O O . GLN A 1 81 ? 7.205 1.482 -1.514 1.00 91.50 81 GLN A O 1
ATOM 652 N N . ASN A 1 82 ? 8.988 2.845 -1.658 1.00 91.81 82 ASN A N 1
ATOM 653 C CA . ASN A 1 82 ? 8.798 3.125 -3.076 1.00 91.81 82 ASN A CA 1
ATOM 654 C C . ASN A 1 82 ? 9.633 2.162 -3.929 1.00 91.81 82 ASN A C 1
ATOM 656 O O . ASN A 1 82 ? 10.681 1.674 -3.499 1.00 91.81 82 ASN A O 1
ATOM 660 N N . TYR A 1 83 ? 9.192 1.930 -5.160 1.00 92.06 83 TYR A N 1
ATOM 661 C CA . TYR A 1 83 ? 9.978 1.201 -6.142 1.00 92.06 83 TYR A CA 1
ATOM 662 C C . TYR A 1 83 ? 11.076 2.096 -6.737 1.00 92.06 83 TYR A C 1
ATOM 664 O O . TYR A 1 83 ? 11.035 3.327 -6.695 1.00 92.06 83 TYR A O 1
ATOM 672 N N . ILE A 1 84 ? 12.081 1.461 -7.328 1.00 89.50 84 ILE A N 1
ATOM 673 C CA . ILE A 1 84 ? 13.209 2.116 -7.981 1.00 89.50 84 ILE A CA 1
ATOM 674 C C . ILE A 1 84 ? 12.931 2.166 -9.485 1.00 89.50 84 ILE A C 1
ATOM 676 O O . ILE A 1 84 ? 12.943 1.142 -10.167 1.00 89.50 84 ILE A O 1
ATOM 680 N N . SER A 1 85 ? 12.728 3.364 -10.034 1.00 82.69 85 SER A N 1
ATOM 681 C CA . SER A 1 85 ? 12.298 3.559 -11.429 1.00 82.69 85 SER A CA 1
ATOM 682 C C . SER A 1 85 ? 13.257 2.992 -12.486 1.00 82.69 85 SER A C 1
ATOM 684 O O . SER A 1 85 ? 12.806 2.526 -13.535 1.00 82.69 85 SER A O 1
ATOM 686 N N . PHE A 1 86 ? 14.564 2.994 -12.206 1.00 80.56 86 PHE A N 1
ATOM 687 C CA . PHE A 1 86 ? 15.606 2.410 -13.061 1.00 80.56 86 PHE A CA 1
ATOM 688 C C . PHE A 1 86 ? 15.846 0.910 -12.807 1.00 80.56 86 PHE A C 1
ATOM 690 O O . PHE A 1 86 ? 16.570 0.272 -13.560 1.00 80.56 86 PHE A O 1
ATOM 697 N N . ARG A 1 87 ? 15.221 0.330 -11.773 1.00 86.62 87 ARG A N 1
ATOM 698 C CA . ARG A 1 87 ? 15.172 -1.116 -11.504 1.00 86.62 87 ARG A CA 1
ATOM 699 C C . ARG A 1 87 ? 13.712 -1.537 -11.403 1.00 86.62 87 ARG A C 1
ATOM 701 O O . ARG A 1 87 ? 13.257 -1.961 -10.346 1.00 86.62 87 ARG A O 1
ATOM 708 N N . TRP A 1 88 ? 12.968 -1.403 -12.502 1.00 89.44 88 TRP A N 1
ATOM 709 C CA . TRP A 1 88 ? 11.501 -1.475 -12.493 1.00 89.44 88 TRP A CA 1
ATOM 710 C C . TRP A 1 88 ? 10.913 -2.731 -11.811 1.00 89.44 88 TRP A C 1
ATOM 712 O O . TRP A 1 88 ? 9.957 -2.598 -11.065 1.00 89.44 88 TRP A O 1
ATOM 722 N N . LEU A 1 89 ? 11.528 -3.919 -11.919 1.00 91.38 89 LEU A N 1
ATOM 723 C CA . LEU A 1 89 ? 11.113 -5.130 -11.188 1.00 91.38 89 LEU A CA 1
ATOM 724 C C . LEU A 1 89 ? 11.087 -4.980 -9.654 1.00 91.38 89 LEU A C 1
ATOM 726 O O . LEU A 1 89 ? 10.466 -5.797 -8.986 1.00 91.38 89 LEU A O 1
ATOM 730 N N . SER A 1 90 ? 11.681 -3.933 -9.075 1.00 92.94 90 SER A N 1
ATOM 731 C CA . SER A 1 90 ? 11.468 -3.597 -7.658 1.00 92.94 90 SER A CA 1
ATOM 732 C C . SER A 1 90 ? 9.996 -3.310 -7.328 1.00 92.94 90 SER A C 1
ATOM 734 O O . SER A 1 90 ? 9.600 -3.504 -6.184 1.00 92.94 90 SER A O 1
ATOM 736 N N . VAL A 1 91 ? 9.165 -2.950 -8.319 1.00 93.25 91 VAL A N 1
ATOM 737 C CA . VAL A 1 91 ? 7.698 -2.869 -8.194 1.00 93.25 91 VAL A CA 1
ATOM 738 C C . VAL A 1 91 ? 7.118 -4.184 -7.678 1.00 93.25 91 VAL A C 1
ATOM 740 O O . VAL A 1 91 ? 6.218 -4.154 -6.849 1.00 93.25 91 VAL A O 1
ATOM 743 N N . TYR A 1 92 ? 7.653 -5.335 -8.101 1.00 92.75 92 TYR A N 1
ATOM 744 C CA . TYR A 1 92 ? 7.179 -6.641 -7.639 1.00 92.75 92 TYR A CA 1
ATOM 745 C C . TYR A 1 92 ? 7.405 -6.837 -6.137 1.00 92.75 92 TYR A C 1
ATOM 747 O O . TYR A 1 92 ? 6.498 -7.258 -5.426 1.00 92.75 92 TYR A O 1
ATOM 755 N N . VAL A 1 93 ? 8.589 -6.470 -5.638 1.00 92.44 93 VAL A N 1
ATOM 756 C CA . VAL A 1 93 ? 8.920 -6.561 -4.207 1.00 92.44 93 VAL A CA 1
ATOM 757 C C . VAL A 1 93 ? 7.999 -5.657 -3.386 1.00 92.44 93 VAL A C 1
ATOM 759 O O . VAL A 1 93 ? 7.467 -6.075 -2.361 1.00 92.44 93 VAL A O 1
ATOM 762 N N . VAL A 1 94 ? 7.757 -4.435 -3.867 1.00 94.44 94 VAL A N 1
ATOM 763 C CA . VAL A 1 94 ? 6.828 -3.499 -3.219 1.00 94.44 94 VAL A CA 1
ATOM 764 C C . VAL A 1 94 ? 5.391 -4.031 -3.259 1.00 94.44 94 VAL A C 1
ATOM 766 O O . VAL A 1 94 ? 4.687 -3.948 -2.257 1.00 94.44 94 VAL A O 1
ATOM 769 N N . ALA A 1 95 ? 4.968 -4.642 -4.368 1.00 93.56 95 ALA A N 1
ATOM 770 C CA . ALA A 1 95 ? 3.642 -5.240 -4.506 1.00 93.56 95 ALA A CA 1
ATOM 771 C C . ALA A 1 95 ? 3.425 -6.425 -3.555 1.00 93.56 95 ALA A C 1
ATOM 773 O O . ALA A 1 95 ? 2.344 -6.554 -2.984 1.00 93.56 95 ALA A O 1
ATOM 774 N N . GLN A 1 96 ? 4.440 -7.269 -3.351 1.00 94.69 96 GLN A N 1
ATOM 775 C CA . GLN A 1 96 ? 4.379 -8.362 -2.377 1.00 94.69 96 GLN A CA 1
ATOM 776 C C . GLN A 1 96 ? 4.182 -7.828 -0.954 1.00 94.69 96 GLN A C 1
ATOM 778 O O . GLN A 1 96 ? 3.327 -8.322 -0.216 1.00 94.69 96 GLN A O 1
ATOM 783 N N . ASP A 1 97 ? 4.943 -6.798 -0.581 1.00 94.12 97 ASP A N 1
ATOM 784 C CA . ASP A 1 97 ? 4.842 -6.187 0.744 1.00 94.12 97 ASP A CA 1
ATOM 785 C C . ASP A 1 97 ? 3.484 -5.501 0.948 1.00 94.12 97 ASP A C 1
ATOM 787 O O . ASP A 1 97 ? 2.807 -5.721 1.955 1.00 94.12 97 ASP A O 1
ATOM 791 N N . PHE A 1 98 ? 3.032 -4.760 -0.066 1.00 93.88 98 PHE A N 1
ATOM 792 C CA . PHE A 1 98 ? 1.709 -4.150 -0.107 1.00 93.88 98 PHE A CA 1
ATOM 793 C C . PHE A 1 98 ? 0.595 -5.192 0.044 1.00 93.88 98 PHE A C 1
ATOM 795 O O . PHE A 1 98 ? -0.282 -5.023 0.888 1.00 93.88 98 PHE A O 1
ATOM 802 N N . SER A 1 99 ? 0.642 -6.292 -0.715 1.00 94.38 99 SER A N 1
ATOM 803 C CA . SER A 1 99 ? -0.367 -7.357 -0.655 1.00 94.38 99 SER A CA 1
ATOM 804 C C . SER A 1 99 ? -0.475 -7.962 0.741 1.00 94.38 99 SER A C 1
ATOM 806 O O . SER A 1 99 ? -1.571 -8.297 1.183 1.00 94.38 99 SER A O 1
ATOM 808 N N . ARG A 1 100 ? 0.646 -8.090 1.455 1.00 95.38 100 ARG A N 1
ATOM 809 C CA . ARG A 1 100 ? 0.665 -8.593 2.830 1.00 95.38 100 ARG A CA 1
ATOM 810 C C . ARG A 1 100 ? 0.069 -7.590 3.821 1.00 95.38 100 ARG A C 1
ATOM 812 O O . ARG A 1 100 ? -0.562 -7.992 4.793 1.00 95.38 100 ARG A O 1
ATOM 819 N N . MET A 1 101 ? 0.262 -6.294 3.585 1.00 95.50 101 MET A N 1
ATOM 820 C CA . MET A 1 101 ? -0.223 -5.213 4.450 1.00 95.50 101 MET A CA 1
ATOM 821 C C . MET A 1 101 ? -1.598 -4.656 4.061 1.00 95.50 101 MET A C 1
ATOM 823 O O . MET A 1 101 ? -2.111 -3.776 4.753 1.00 95.50 101 MET A O 1
ATOM 827 N N . ILE A 1 102 ? -2.222 -5.151 2.988 1.00 94.25 102 ILE A N 1
ATOM 828 C CA . ILE A 1 102 ? -3.420 -4.540 2.396 1.00 94.25 102 ILE A CA 1
ATOM 829 C C . ILE A 1 102 ? -4.585 -4.416 3.383 1.00 94.25 102 ILE A C 1
ATOM 831 O O . ILE A 1 102 ? -5.288 -3.409 3.375 1.00 94.25 102 ILE A O 1
ATOM 835 N N . SER A 1 103 ? -4.760 -5.386 4.287 1.00 96.00 103 SER A N 1
ATOM 836 C CA . SER A 1 103 ? -5.775 -5.319 5.346 1.00 96.00 103 SER A CA 1
ATOM 837 C C . SER A 1 103 ? -5.516 -4.158 6.311 1.00 96.00 103 SER A C 1
ATOM 839 O O . SER A 1 103 ? -6.421 -3.370 6.578 1.00 96.00 103 SER A O 1
ATOM 841 N N . ALA A 1 104 ? -4.275 -3.999 6.780 1.00 96.69 104 ALA A N 1
ATOM 842 C CA . ALA A 1 104 ? -3.901 -2.914 7.686 1.00 96.69 104 ALA A CA 1
ATOM 843 C C . ALA A 1 104 ? -4.022 -1.542 7.011 1.00 96.69 104 ALA A C 1
ATOM 845 O O . ALA A 1 104 ? -4.597 -0.618 7.583 1.00 96.69 104 ALA A O 1
ATOM 846 N N . LEU A 1 105 ? -3.551 -1.429 5.766 1.00 94.56 105 LEU A N 1
ATOM 847 C CA . LEU A 1 105 ? -3.685 -0.212 4.967 1.00 94.56 105 LEU A CA 1
ATOM 848 C C . LEU A 1 105 ? -5.161 0.133 4.738 1.00 94.56 105 LEU A C 1
ATOM 850 O O . LEU A 1 105 ? -5.556 1.280 4.915 1.00 94.56 105 LEU A O 1
ATOM 854 N N . THR A 1 106 ? -6.004 -0.852 4.429 1.00 93.75 106 THR A N 1
ATOM 855 C CA . THR A 1 106 ? -7.446 -0.630 4.246 1.00 93.75 106 THR A CA 1
ATOM 856 C C . THR A 1 106 ? -8.083 -0.050 5.506 1.00 93.75 106 THR A C 1
ATOM 858 O O . THR A 1 106 ? -8.793 0.950 5.423 1.00 93.75 106 THR A O 1
ATOM 861 N N . LEU A 1 107 ? -7.789 -0.615 6.683 1.00 95.12 107 LEU A N 1
ATOM 862 C CA . LEU A 1 107 ? -8.289 -0.077 7.951 1.00 95.12 107 LEU A CA 1
ATOM 863 C C . LEU A 1 107 ? -7.721 1.308 8.266 1.00 95.12 107 LEU A C 1
ATOM 865 O O . LEU A 1 107 ? -8.447 2.147 8.791 1.00 95.12 107 LEU A O 1
ATOM 869 N N . PHE A 1 108 ? -6.457 1.570 7.935 1.00 94.19 108 PHE A N 1
ATOM 870 C CA . PHE A 1 108 ? -5.847 2.885 8.110 1.00 94.19 108 PHE A CA 1
ATOM 871 C C . PHE A 1 108 ? -6.579 3.941 7.273 1.00 94.19 108 PHE A C 1
ATOM 873 O O . PHE A 1 108 ? -7.081 4.929 7.817 1.00 94.19 108 PHE A O 1
ATOM 880 N N . TYR A 1 109 ? -6.712 3.699 5.965 1.00 91.06 109 TYR A N 1
ATOM 881 C CA . TYR A 1 109 ? -7.332 4.641 5.035 1.00 91.06 109 TYR A CA 1
ATOM 882 C C . TYR A 1 109 ? -8.847 4.769 5.224 1.00 91.06 109 TYR A C 1
ATOM 884 O O . TYR A 1 109 ? -9.404 5.830 4.940 1.00 91.06 109 TYR A O 1
ATOM 892 N N . PHE A 1 110 ? -9.502 3.754 5.802 1.00 91.62 110 PHE A N 1
ATOM 893 C CA . PHE A 1 110 ? -10.908 3.833 6.205 1.00 91.62 110 PHE A CA 1
ATOM 894 C C . PHE A 1 110 ? -11.191 5.032 7.131 1.00 91.62 110 PHE A C 1
ATOM 896 O O . PHE A 1 110 ? -12.269 5.627 7.077 1.00 91.62 110 PHE A O 1
ATOM 903 N N . SER A 1 111 ? -10.217 5.443 7.950 1.00 90.50 111 SER A N 1
ATOM 904 C CA . SER A 1 111 ? -10.355 6.579 8.874 1.00 90.50 111 SER A CA 1
ATOM 905 C C . SER A 1 111 ? -10.722 7.886 8.169 1.00 90.50 111 SER A C 1
ATOM 907 O O . SER A 1 111 ? -11.518 8.665 8.697 1.00 90.50 111 SER A O 1
ATOM 909 N N . PHE A 1 112 ? -10.186 8.091 6.963 1.00 87.06 112 PHE A N 1
ATOM 910 C CA . PHE A 1 112 ? -10.250 9.350 6.214 1.00 87.06 112 PHE A CA 1
ATOM 911 C C . PHE A 1 112 ? -11.441 9.437 5.254 1.00 87.06 112 PHE A C 1
ATOM 913 O O . PHE A 1 112 ? -11.610 10.447 4.571 1.00 87.06 112 PHE A O 1
ATOM 920 N N . LEU A 1 113 ? -12.261 8.388 5.199 1.00 86.00 113 LEU A N 1
ATOM 921 C CA . LEU A 1 113 ? -13.435 8.330 4.337 1.00 86.00 113 LEU A CA 1
ATOM 922 C C . LEU A 1 113 ? -14.537 9.260 4.830 1.00 86.00 113 LEU A C 1
ATOM 924 O O . LEU A 1 113 ? -14.767 9.402 6.037 1.00 86.00 113 LEU A O 1
ATOM 928 N N . SER A 1 114 ? -15.286 9.825 3.886 1.00 86.06 114 SER A N 1
ATOM 929 C CA . SER A 1 114 ? -16.541 10.501 4.202 1.00 86.06 114 SER A CA 1
ATOM 930 C C . SER A 1 114 ? -17.571 9.517 4.769 1.00 86.06 114 SER A C 1
ATOM 932 O O . SER A 1 114 ? -17.472 8.299 4.615 1.00 86.06 114 SER A O 1
ATOM 934 N N . ARG A 1 115 ? -18.611 10.035 5.429 1.00 86.50 115 ARG A N 1
ATOM 935 C CA . ARG A 1 115 ? -19.657 9.199 6.041 1.00 86.50 115 ARG A CA 1
ATOM 936 C C . ARG A 1 115 ? -20.376 8.300 5.024 1.00 86.50 115 ARG A C 1
ATOM 938 O O . ARG A 1 115 ? -20.697 7.155 5.344 1.00 86.50 115 ARG A O 1
ATOM 945 N N . SER A 1 116 ? -20.613 8.800 3.810 1.00 87.31 116 SER A N 1
ATOM 946 C CA . SER A 1 116 ? -21.214 8.016 2.725 1.00 87.31 116 SER A CA 1
ATOM 947 C C . SER A 1 116 ? -20.282 6.891 2.268 1.00 87.31 116 SER A C 1
ATOM 949 O O . SER A 1 116 ? -20.712 5.746 2.173 1.00 87.31 116 SER A O 1
ATOM 951 N N . GLU A 1 117 ? -18.993 7.175 2.075 1.00 86.31 117 GLU A N 1
ATOM 952 C CA . GLU A 1 117 ? -17.993 6.170 1.690 1.00 86.31 117 GLU A CA 1
ATOM 953 C C . GLU A 1 117 ? -17.796 5.103 2.772 1.00 86.31 117 GLU A C 1
ATOM 955 O O . GLU A 1 117 ? -17.767 3.915 2.454 1.00 86.31 117 GLU A O 1
ATOM 960 N N . LYS A 1 118 ? -17.742 5.491 4.055 1.00 87.94 118 LYS A N 1
ATOM 961 C CA . LYS A 1 118 ? -17.643 4.536 5.175 1.00 87.94 118 LYS A CA 1
ATOM 962 C C . LYS A 1 118 ? -18.764 3.507 5.144 1.00 87.94 118 LYS A C 1
ATOM 964 O O . LYS A 1 118 ? -18.512 2.339 5.407 1.00 87.94 118 LYS A O 1
ATOM 969 N N . THR A 1 119 ? -19.976 3.924 4.784 1.00 90.62 119 THR A N 1
ATOM 970 C CA . THR A 1 119 ? -21.132 3.023 4.688 1.00 90.62 119 THR A CA 1
ATOM 971 C C . THR A 1 119 ? -20.920 1.964 3.601 1.00 90.62 119 THR A C 1
ATOM 973 O O . THR A 1 119 ? -21.175 0.786 3.838 1.00 90.62 119 THR A O 1
ATOM 976 N N . ASN A 1 120 ? -20.369 2.359 2.449 1.00 89.00 120 ASN A N 1
ATOM 977 C CA . ASN A 1 120 ? -20.095 1.451 1.331 1.00 89.00 120 ASN A CA 1
ATOM 978 C C . ASN A 1 120 ? -18.950 0.468 1.625 1.00 89.00 120 ASN A C 1
ATOM 980 O O . ASN A 1 120 ? -18.978 -0.664 1.149 1.00 89.00 120 ASN A O 1
ATOM 984 N N . PHE A 1 121 ? -17.952 0.882 2.413 1.00 88.50 121 PHE A N 1
ATOM 985 C CA . PHE A 1 121 ? -16.762 0.071 2.705 1.00 88.50 121 PHE A CA 1
ATOM 986 C C . PHE A 1 121 ? -16.790 -0.646 4.057 1.00 88.50 121 PHE A C 1
ATOM 988 O O . PHE A 1 121 ? -15.901 -1.446 4.350 1.00 88.50 121 PHE A O 1
ATOM 995 N N . LEU A 1 122 ? -17.828 -0.432 4.866 1.00 91.81 122 LEU A N 1
ATOM 996 C CA . LEU A 1 122 ? -18.017 -1.145 6.126 1.00 91.81 122 LEU A CA 1
ATOM 997 C C . LEU A 1 122 ? -18.013 -2.681 5.965 1.00 91.81 122 LEU A C 1
ATOM 999 O O . LEU A 1 122 ? -17.378 -3.342 6.789 1.00 91.81 122 LEU A O 1
ATOM 1003 N N . PRO A 1 123 ? -18.619 -3.284 4.916 1.00 94.50 123 PRO A N 1
ATOM 1004 C CA . PRO A 1 123 ? -18.532 -4.730 4.705 1.00 94.50 123 PRO A CA 1
ATOM 1005 C C . PRO A 1 123 ? -17.092 -5.238 4.548 1.00 94.50 123 PRO A C 1
ATOM 1007 O O . PRO A 1 123 ? -16.761 -6.303 5.068 1.00 94.50 123 PRO A O 1
ATOM 1010 N N . VAL A 1 124 ? -16.218 -4.458 3.898 1.00 93.56 124 VAL A N 1
ATOM 1011 C CA . VAL A 1 124 ? -14.794 -4.792 3.722 1.00 93.56 124 VAL A CA 1
ATOM 1012 C C . VAL A 1 124 ? -14.077 -4.794 5.072 1.00 93.56 124 VAL A C 1
ATOM 1014 O O . VAL A 1 124 ? -13.359 -5.739 5.389 1.00 93.56 124 VAL A O 1
ATOM 1017 N N . VAL A 1 125 ? -14.329 -3.782 5.909 1.00 94.88 125 VAL A N 1
ATOM 1018 C CA . VAL A 1 125 ? -13.785 -3.698 7.277 1.00 94.88 125 VAL A CA 1
ATOM 1019 C C . VAL A 1 125 ? -14.230 -4.891 8.125 1.00 94.88 125 VAL A C 1
ATOM 1021 O O . VAL A 1 125 ? -13.406 -5.533 8.776 1.00 94.88 125 VAL A O 1
ATOM 1024 N N . ILE A 1 126 ? -15.519 -5.238 8.076 1.00 95.75 126 ILE A N 1
ATOM 1025 C CA . ILE A 1 126 ? -16.064 -6.397 8.795 1.00 95.75 126 ILE A CA 1
ATOM 1026 C C . ILE A 1 126 ? -15.399 -7.694 8.317 1.00 95.75 126 ILE A C 1
ATOM 1028 O O . ILE A 1 126 ? -15.083 -8.556 9.138 1.00 95.75 126 ILE A O 1
ATOM 1032 N N . ASN A 1 127 ? -15.170 -7.840 7.010 1.00 97.00 127 ASN A N 1
ATOM 1033 C CA . ASN A 1 127 ? -14.492 -9.010 6.462 1.00 97.00 127 ASN A CA 1
ATOM 1034 C C . ASN A 1 127 ? -13.036 -9.106 6.939 1.00 97.00 127 ASN A C 1
ATOM 1036 O O . ASN A 1 127 ? -12.598 -10.182 7.333 1.00 97.00 127 ASN A O 1
ATOM 1040 N N . ILE A 1 128 ? -12.311 -7.983 6.992 1.00 97.06 128 ILE A N 1
ATOM 1041 C CA . ILE A 1 128 ? -10.948 -7.928 7.541 1.00 97.06 128 ILE A CA 1
ATOM 1042 C C . ILE A 1 128 ? -10.935 -8.384 9.004 1.00 97.06 128 ILE A C 1
ATOM 1044 O O . ILE A 1 128 ? -10.100 -9.205 9.378 1.00 97.06 128 ILE A O 1
ATOM 1048 N N . TYR A 1 129 ? -11.878 -7.916 9.828 1.00 97.69 129 TYR A N 1
ATOM 1049 C CA . TYR A 1 129 ? -11.959 -8.352 11.225 1.00 97.69 129 TYR A CA 1
ATOM 1050 C C . TYR A 1 129 ? -12.184 -9.856 11.367 1.00 97.69 129 TYR A C 1
ATOM 1052 O O . TYR A 1 129 ? -11.581 -10.478 12.238 1.00 97.69 129 TYR A O 1
ATOM 1060 N N . LYS A 1 130 ? -13.023 -10.444 10.508 1.00 97.25 130 LYS A N 1
ATOM 1061 C CA . LYS A 1 130 ? -13.247 -11.895 10.484 1.00 97.25 130 LYS A CA 1
ATOM 1062 C C . LYS A 1 130 ? -11.995 -12.646 10.034 1.00 97.25 130 LYS A C 1
ATOM 1064 O O . LYS A 1 130 ? -11.597 -13.594 10.697 1.00 97.25 130 LYS A O 1
ATOM 1069 N N . LEU A 1 131 ? -11.364 -12.200 8.947 1.00 96.81 131 LEU A N 1
ATOM 1070 C CA . LEU A 1 131 ? -10.179 -12.834 8.366 1.00 96.81 131 LEU A CA 1
ATOM 1071 C C . LEU A 1 131 ? -9.013 -12.911 9.360 1.00 96.81 131 LEU A C 1
ATOM 1073 O O . LEU A 1 131 ? -8.323 -13.923 9.420 1.00 96.81 131 LEU A O 1
ATOM 1077 N N . HIS A 1 132 ? -8.816 -11.852 10.147 1.00 97.00 132 HIS A N 1
ATOM 1078 C CA . HIS A 1 132 ? -7.722 -11.752 11.118 1.00 97.00 132 HIS A CA 1
ATOM 1079 C C . HIS A 1 132 ? -8.139 -12.106 12.552 1.00 97.00 132 HIS A C 1
ATOM 1081 O O . HIS A 1 132 ? -7.362 -11.895 13.475 1.00 97.00 132 HIS A O 1
ATOM 1087 N N . ASN A 1 133 ? -9.345 -12.654 12.756 1.00 96.94 133 ASN A N 1
ATOM 1088 C CA . ASN A 1 133 ? -9.882 -13.029 14.074 1.00 96.94 133 ASN A CA 1
ATOM 1089 C C . ASN A 1 133 ? -9.773 -11.908 15.126 1.00 96.94 133 ASN A C 1
ATOM 1091 O O . ASN A 1 133 ? -9.411 -12.143 16.280 1.00 96.94 133 ASN A O 1
ATOM 1095 N N . VAL A 1 134 ? -10.077 -10.673 14.725 1.00 96.94 134 VAL A N 1
ATOM 1096 C CA . VAL A 1 134 ? -9.922 -9.494 15.583 1.00 96.94 134 VAL A CA 1
ATOM 1097 C C . VAL A 1 134 ? -10.932 -9.542 16.728 1.00 96.94 134 VAL A C 1
ATOM 1099 O O . VAL A 1 134 ? -12.142 -9.649 16.504 1.00 96.94 134 VAL A O 1
ATOM 1102 N N . THR A 1 135 ? -10.433 -9.430 17.958 1.00 96.81 135 THR A N 1
ATOM 1103 C CA . THR A 1 135 ? -11.240 -9.408 19.186 1.00 96.81 135 THR A CA 1
ATOM 1104 C C . THR A 1 135 ? -12.101 -8.146 19.278 1.00 96.81 135 THR A C 1
ATOM 1106 O O . THR A 1 135 ? -11.804 -7.133 18.646 1.00 96.81 135 THR A O 1
ATOM 1109 N N . GLU A 1 136 ? -13.141 -8.154 20.117 1.00 96.56 136 GLU A N 1
ATOM 1110 C CA . GLU A 1 136 ? -13.939 -6.940 20.373 1.00 96.56 136 GLU A CA 1
ATOM 1111 C C . GLU A 1 136 ? -13.080 -5.788 20.912 1.00 96.56 136 GLU A C 1
ATOM 1113 O O . GLU A 1 136 ? -13.191 -4.660 20.441 1.00 96.56 136 GLU A O 1
ATOM 1118 N N . THR A 1 137 ? -12.122 -6.083 21.797 1.00 96.56 137 THR A N 1
ATOM 1119 C CA . THR A 1 137 ? -11.152 -5.090 22.282 1.00 96.56 137 THR A CA 1
ATOM 1120 C C . THR A 1 137 ? -10.292 -4.510 21.154 1.00 96.56 137 THR A C 1
ATOM 1122 O O . THR A 1 137 ? -10.045 -3.304 21.125 1.00 96.56 137 THR A O 1
ATOM 1125 N N . GLY A 1 138 ? -9.876 -5.336 20.188 1.00 96.38 138 GLY A N 1
ATOM 1126 C CA . GLY A 1 138 ? -9.149 -4.892 18.999 1.00 96.38 138 GLY A CA 1
ATOM 1127 C C . GLY A 1 138 ? -10.007 -4.020 18.079 1.00 96.38 138 GLY A C 1
ATOM 1128 O O . GLY A 1 138 ? -9.536 -2.998 17.579 1.00 96.38 138 GLY A O 1
ATOM 1129 N N . LYS A 1 139 ? -11.289 -4.362 17.900 1.00 96.94 139 LYS A N 1
ATOM 1130 C CA . LYS A 1 139 ? -12.241 -3.544 17.130 1.00 96.94 139 LYS A CA 1
ATOM 1131 C C . LYS A 1 139 ? -12.461 -2.182 17.782 1.00 96.94 139 LYS A C 1
ATOM 1133 O O . LYS A 1 139 ? -12.394 -1.166 17.093 1.00 96.94 139 LYS A O 1
ATOM 1138 N N . GLU A 1 140 ? -12.667 -2.144 19.097 1.00 96.62 140 GLU A N 1
ATOM 1139 C CA . GLU A 1 140 ? -12.802 -0.896 19.855 1.00 96.62 140 GLU A CA 1
ATOM 1140 C C . GLU A 1 140 ? -11.549 -0.024 19.751 1.00 96.62 140 GLU A C 1
ATOM 1142 O O . GLU A 1 140 ? -11.651 1.191 19.561 1.00 96.62 140 GLU A O 1
ATOM 1147 N N . PHE A 1 141 ? -10.364 -0.634 19.845 1.00 96.62 141 PHE A N 1
ATOM 1148 C CA . PHE A 1 141 ? -9.096 0.065 19.661 1.00 96.62 141 PHE A CA 1
ATOM 1149 C C . PHE A 1 141 ? -9.009 0.700 18.268 1.00 96.62 141 PHE A C 1
ATOM 1151 O O . PHE A 1 141 ? -8.759 1.902 18.145 1.00 96.62 141 PHE A O 1
ATOM 1158 N N . ILE A 1 142 ? -9.292 -0.080 17.220 1.00 96.00 142 ILE A N 1
ATOM 1159 C CA . ILE A 1 142 ? -9.266 0.404 15.836 1.00 96.00 142 ILE A CA 1
ATOM 1160 C C . ILE A 1 142 ? -10.289 1.527 15.634 1.00 96.00 142 ILE A C 1
ATOM 1162 O O . ILE A 1 142 ? -9.959 2.542 15.023 1.00 96.00 142 ILE A O 1
ATOM 1166 N N . HIS A 1 143 ? -11.487 1.408 16.207 1.00 94.44 143 HIS A N 1
ATOM 1167 C CA . HIS A 1 143 ? -12.513 2.446 16.138 1.00 94.44 143 HIS A CA 1
ATOM 1168 C C . HIS A 1 143 ? -12.068 3.758 16.809 1.00 94.44 143 HIS A C 1
ATOM 1170 O O . HIS A 1 143 ? -12.241 4.838 16.243 1.00 94.44 143 HIS A O 1
ATOM 1176 N N . LYS A 1 144 ? -11.442 3.695 17.993 1.00 94.19 144 LYS A N 1
ATOM 1177 C CA . LYS A 1 144 ? -10.878 4.884 18.665 1.00 94.19 144 LYS A CA 1
ATOM 1178 C C . LYS A 1 144 ? -9.797 5.547 17.816 1.00 94.19 144 LYS A C 1
ATOM 1180 O O . LYS A 1 144 ? -9.760 6.771 17.685 1.00 94.19 144 LYS A O 1
ATOM 1185 N N . MET A 1 145 ? -8.933 4.744 17.209 1.00 93.25 145 MET A N 1
ATOM 1186 C CA . MET A 1 145 ? -7.889 5.248 16.331 1.00 93.25 145 MET A CA 1
ATOM 1187 C C . MET A 1 145 ? -8.459 5.831 15.026 1.00 93.25 145 MET A C 1
ATOM 1189 O O . MET A 1 145 ? -7.931 6.841 14.566 1.00 93.25 145 MET A O 1
ATOM 1193 N N . HIS A 1 146 ? -9.547 5.291 14.464 1.00 92.12 146 HIS A N 1
ATOM 1194 C CA . HIS A 1 146 ? -10.249 5.910 13.329 1.00 92.12 146 HIS A CA 1
ATOM 1195 C C . HIS A 1 146 ? -10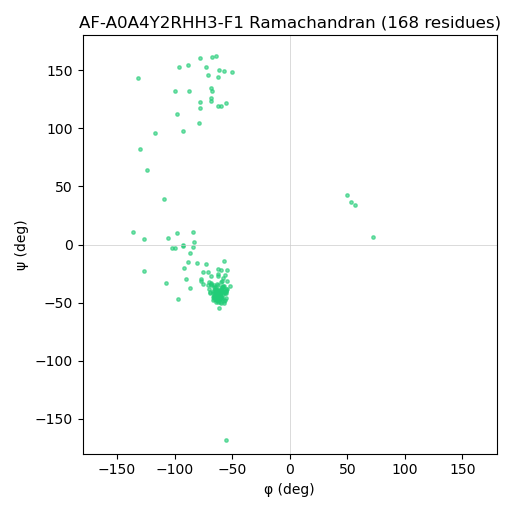.720 7.325 13.660 1.00 92.12 146 HIS A C 1
ATOM 1197 O O . HIS A 1 146 ? -10.537 8.222 12.839 1.00 92.12 146 HIS A O 1
ATOM 1203 N N . SER A 1 147 ? -11.270 7.545 14.8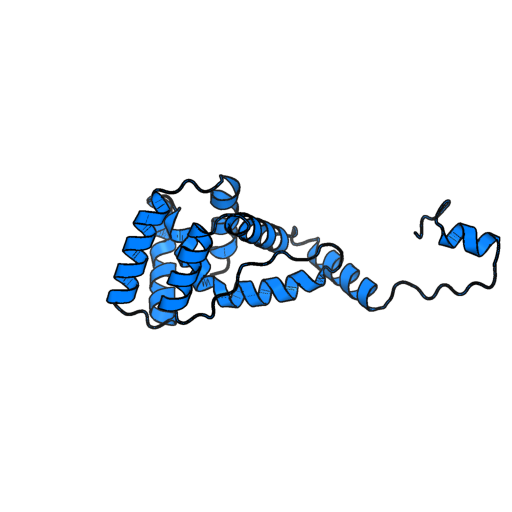58 1.00 90.31 147 SER A N 1
ATOM 1204 C CA . SER A 1 147 ? -11.651 8.886 15.321 1.00 90.31 147 SER A CA 1
ATOM 1205 C C . SER A 1 147 ? -10.437 9.814 15.423 1.00 90.31 147 SER A C 1
ATOM 1207 O O . SER A 1 147 ? -10.457 10.903 14.858 1.00 90.31 147 SER A O 1
ATOM 1209 N N . ARG A 1 148 ? -9.342 9.348 16.043 1.00 89.56 148 ARG A N 1
ATOM 1210 C CA . ARG A 1 148 ? -8.079 10.105 16.166 1.00 89.56 148 ARG A CA 1
ATOM 1211 C C . ARG A 1 148 ? -7.481 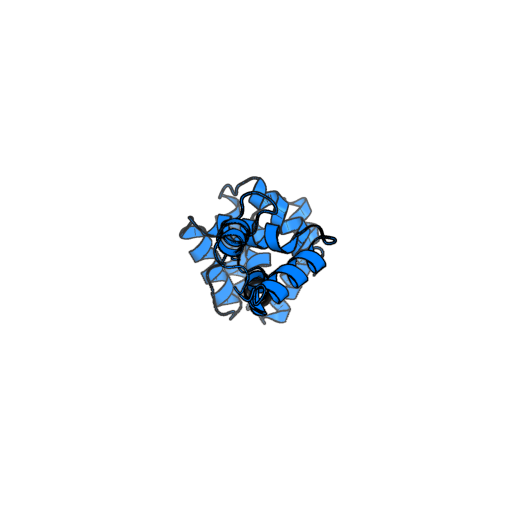10.477 14.804 1.00 89.56 148 ARG A C 1
ATOM 1213 O O . ARG A 1 148 ? -6.929 11.559 14.637 1.00 89.56 148 ARG A O 1
ATOM 1220 N N . LEU A 1 149 ? -7.541 9.570 13.830 1.00 87.19 149 LEU A N 1
ATOM 1221 C CA . LEU A 1 149 ? -7.005 9.795 12.486 1.00 87.19 149 LEU A CA 1
ATOM 1222 C C . LEU A 1 149 ? -7.912 10.692 11.637 1.00 87.19 149 LEU A C 1
ATOM 1224 O O . LEU A 1 149 ? -7.394 11.456 10.829 1.00 87.19 149 LEU A O 1
ATOM 1228 N N . ALA A 1 150 ? -9.232 10.650 11.834 1.00 84.44 150 ALA A N 1
ATOM 1229 C CA . ALA A 1 150 ? -10.176 11.502 11.108 1.00 84.44 150 ALA A CA 1
ATOM 1230 C C . ALA A 1 150 ? -9.967 13.004 11.380 1.00 84.44 150 ALA A C 1
ATOM 1232 O O . ALA A 1 150 ? -10.264 13.829 10.518 1.00 84.44 150 ALA A O 1
ATOM 1233 N N . GLU A 1 151 ? -9.420 13.359 12.545 1.00 81.00 151 GLU A N 1
ATOM 1234 C CA . GLU A 1 151 ? -9.039 14.735 12.894 1.00 81.00 151 GLU A CA 1
ATOM 1235 C C . GLU A 1 151 ? -7.788 15.218 12.139 1.00 81.00 151 GLU A C 1
ATOM 1237 O O . GLU A 1 151 ? -7.523 16.419 12.062 1.00 81.00 151 GLU A O 1
ATOM 1242 N N . LYS A 1 152 ? -7.008 14.301 11.548 1.00 75.31 152 LYS A N 1
ATOM 1243 C CA . LYS A 1 152 ? -5.805 14.642 10.785 1.00 75.31 152 LYS A CA 1
ATOM 1244 C C . LYS A 1 152 ? -6.141 14.931 9.323 1.00 75.31 152 LYS A C 1
ATOM 1246 O O . LYS A 1 152 ? -6.786 14.150 8.626 1.00 75.31 152 LYS A O 1
ATOM 1251 N N . ASN A 1 153 ? -5.611 16.040 8.813 1.00 63.69 153 ASN A N 1
ATOM 1252 C CA . ASN A 1 153 ? -5.709 16.374 7.396 1.00 63.69 153 ASN A CA 1
ATOM 1253 C C . ASN A 1 153 ? -4.687 15.576 6.576 1.00 63.69 153 ASN A C 1
ATOM 1255 O O . ASN A 1 153 ? -3.503 15.900 6.557 1.00 63.69 153 ASN A O 1
ATOM 1259 N N . MET A 1 154 ? -5.156 14.556 5.856 1.00 66.38 154 MET A N 1
ATOM 1260 C CA . MET A 1 154 ? -4.395 13.951 4.759 1.00 66.38 154 MET A CA 1
ATOM 1261 C C . MET A 1 154 ? -4.355 14.868 3.531 1.00 66.38 15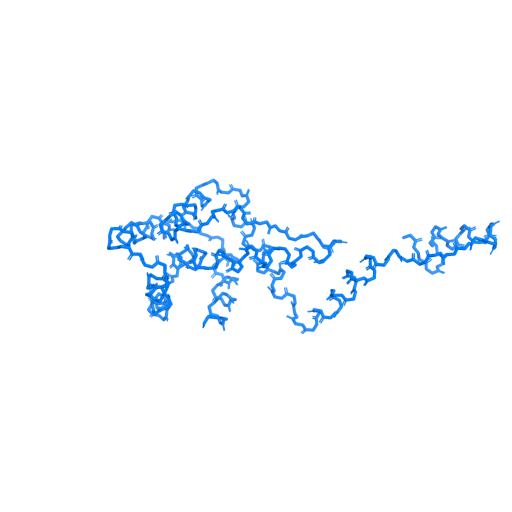4 MET A C 1
ATOM 1263 O O . MET A 1 154 ? -5.280 15.652 3.288 1.00 66.38 154 MET A O 1
ATOM 1267 N N . THR A 1 155 ? -3.304 14.728 2.721 1.00 59.56 155 THR A N 1
ATOM 1268 C CA . THR A 1 155 ? -3.205 15.421 1.431 1.00 59.56 155 THR A CA 1
ATOM 1269 C C . THR A 1 155 ? -4.350 14.996 0.501 1.00 59.56 155 THR A C 1
ATOM 1271 O O . THR A 1 155 ? -4.845 13.870 0.572 1.00 59.56 155 THR A O 1
ATOM 1274 N N . GLN A 1 156 ? -4.788 15.888 -0.396 1.00 53.81 156 GLN A N 1
ATOM 1275 C CA . GLN A 1 156 ? -5.834 15.568 -1.382 1.00 53.81 156 GLN A CA 1
ATOM 1276 C C . GLN A 1 156 ? -5.436 14.387 -2.290 1.00 53.81 156 GLN A C 1
ATOM 1278 O O . GLN A 1 156 ? -6.293 13.600 -2.678 1.00 53.81 156 GLN A O 1
ATOM 1283 N N . ALA A 1 157 ? -4.138 14.215 -2.568 1.00 49.94 157 ALA A N 1
ATOM 1284 C CA . ALA A 1 157 ? -3.612 13.063 -3.302 1.00 49.94 157 ALA A CA 1
ATOM 1285 C C . ALA A 1 157 ? -3.838 11.748 -2.536 1.00 49.94 157 ALA A C 1
ATOM 1287 O O . ALA A 1 157 ? -4.415 10.810 -3.087 1.00 49.94 157 ALA A O 1
ATOM 1288 N N . GLY A 1 158 ? -3.506 11.715 -1.241 1.00 54.97 158 GLY A N 1
ATOM 1289 C CA . GLY A 1 158 ? -3.767 10.556 -0.387 1.00 54.97 158 GLY A CA 1
ATOM 1290 C C . GLY A 1 158 ? -5.266 10.252 -0.223 1.00 54.97 158 GLY A C 1
ATOM 1291 O O . GLY A 1 158 ? -5.661 9.089 -0.167 1.00 54.97 158 GLY A O 1
ATOM 1292 N N . LYS A 1 159 ? -6.129 11.282 -0.210 1.00 53.94 159 LYS A N 1
ATOM 1293 C CA . LYS A 1 159 ? -7.596 11.120 -0.144 1.00 53.94 159 LYS A CA 1
ATOM 1294 C C . LYS A 1 159 ? -8.204 10.505 -1.411 1.00 53.94 159 LYS A C 1
ATOM 1296 O O . LYS A 1 159 ? -9.261 9.901 -1.324 1.00 53.94 159 LYS A O 1
ATOM 1301 N N . VAL A 1 160 ? -7.585 10.658 -2.584 1.00 49.25 160 VAL A N 1
ATOM 1302 C CA . VAL A 1 160 ? -8.184 10.249 -3.873 1.00 49.25 160 VAL A CA 1
ATOM 1303 C C . VAL A 1 160 ? -7.523 8.997 -4.468 1.00 49.25 160 VAL A C 1
AT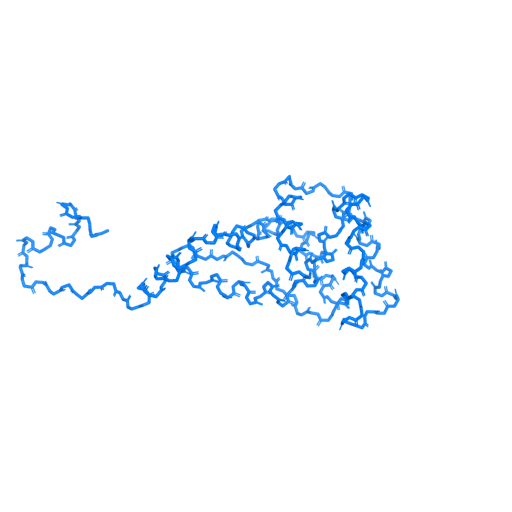OM 1305 O O . VAL A 1 160 ? -8.213 8.191 -5.100 1.00 49.25 160 VAL A O 1
ATOM 1308 N N . GLY A 1 161 ? -6.214 8.801 -4.264 1.00 50.69 161 GLY A N 1
ATOM 1309 C CA . GLY A 1 161 ? -5.434 7.736 -4.913 1.00 50.69 161 GLY A CA 1
ATOM 1310 C C . GLY A 1 161 ? -5.656 6.330 -4.341 1.00 50.69 161 GLY A C 1
ATOM 1311 O O . GLY A 1 161 ? -5.680 5.348 -5.082 1.00 50.69 161 GLY A O 1
ATOM 1312 N N . LEU A 1 162 ? -5.889 6.210 -3.034 1.00 49.59 162 LEU A N 1
ATOM 1313 C CA . LEU A 1 162 ? -5.943 4.914 -2.348 1.00 49.59 162 LEU A CA 1
ATOM 1314 C C . LEU A 1 162 ? -7.312 4.237 -2.358 1.00 49.59 162 LEU A C 1
ATOM 1316 O O . LEU A 1 162 ? -7.402 3.023 -2.547 1.00 49.59 162 LEU A O 1
ATOM 1320 N N . LEU A 1 163 ? -8.376 5.027 -2.227 1.00 48.88 163 LEU A N 1
ATOM 1321 C CA . LEU A 1 163 ? -9.767 4.566 -2.206 1.00 48.88 163 LEU A CA 1
ATOM 1322 C C . LEU A 1 163 ? -10.196 3.889 -3.503 1.00 48.88 163 LEU A C 1
ATOM 1324 O O . LEU A 1 163 ? -10.852 2.853 -3.487 1.00 48.88 163 LEU A O 1
ATOM 1328 N N . LYS A 1 164 ? -9.814 4.461 -4.648 1.00 46.28 164 LYS A N 1
ATOM 1329 C CA . LYS A 1 164 ? -10.178 3.901 -5.956 1.00 46.28 164 LYS A CA 1
ATOM 1330 C C . LYS A 1 164 ? -9.368 2.658 -6.313 1.00 46.28 164 LYS A C 1
ATOM 1332 O O . LYS A 1 164 ? -9.845 1.869 -7.123 1.00 46.28 164 LYS A O 1
ATOM 1337 N N . SER A 1 165 ? -8.179 2.501 -5.736 1.00 46.94 165 SER A N 1
ATOM 1338 C CA . SER A 1 165 ? -7.217 1.466 -6.124 1.00 46.94 165 SER A CA 1
ATOM 1339 C C . SER A 1 165 ? -7.300 0.239 -5.222 1.00 46.94 165 SER A C 1
ATOM 1341 O O . SER A 1 165 ? -7.390 -0.867 -5.731 1.00 46.94 165 SER A O 1
ATOM 1343 N N . CYS A 1 166 ? -7.339 0.419 -3.896 1.00 43.34 166 CYS A N 1
ATOM 1344 C CA . CYS A 1 166 ? -7.358 -0.702 -2.949 1.00 43.34 166 CYS A CA 1
ATOM 1345 C C . CYS A 1 166 ? -8.733 -1.367 -2.838 1.00 43.34 166 CYS A C 1
ATOM 1347 O O . CYS A 1 166 ? -8.814 -2.559 -2.565 1.00 43.34 166 CYS A O 1
ATOM 1349 N N . LEU A 1 167 ? -9.811 -0.607 -3.058 1.00 45.66 167 LEU A N 1
ATOM 1350 C CA . LEU A 1 167 ? -11.178 -1.069 -2.802 1.00 45.66 167 LEU A CA 1
ATOM 1351 C C . LEU A 1 167 ? -11.943 -1.492 -4.068 1.00 45.66 167 LEU A C 1
ATOM 1353 O O . LEU A 1 167 ? -13.076 -1.943 -3.966 1.00 45.66 167 LEU A O 1
ATOM 1357 N N . LYS A 1 168 ? -11.340 -1.357 -5.260 1.00 37.50 168 LYS A N 1
ATOM 1358 C CA . LYS A 1 168 ? -11.846 -1.976 -6.504 1.00 37.50 168 LYS A CA 1
ATOM 1359 C C . LYS A 1 168 ? -11.306 -3.391 -6.734 1.00 37.50 168 LYS A C 1
ATOM 1361 O O . LYS A 1 168 ? -11.815 -4.094 -7.598 1.00 37.50 168 LYS A O 1
ATOM 1366 N N . THR A 1 169 ? -10.261 -3.774 -6.006 1.00 35.38 169 THR A N 1
ATOM 1367 C CA . THR A 1 169 ? -9.582 -5.076 -6.102 1.00 35.38 169 THR A CA 1
ATOM 1368 C C . THR A 1 169 ? -9.887 -6.013 -4.930 1.00 35.38 169 THR A C 1
ATOM 1370 O O . THR A 1 169 ? -9.269 -7.072 -4.852 1.00 35.38 169 THR A O 1
ATOM 1373 N N . ALA A 1 170 ? -10.793 -5.626 -4.024 1.00 34.84 170 ALA A N 1
ATOM 1374 C CA . ALA A 1 170 ? -11.255 -6.433 -2.893 1.00 34.84 170 ALA A CA 1
ATOM 1375 C C . ALA A 1 170 ? -12.661 -6.988 -3.147 1.00 34.84 170 ALA A C 1
ATOM 1377 O O . ALA A 1 170 ? -13.481 -6.237 -3.723 1.00 34.84 170 ALA A O 1
#

Secondary structure (DSSP, 8-state):
---TTT-HHHHHHHH-TT-----S-HHHHHHHHHHHHHGGGTTHHHHHHHHHHHHHHT-HHHHHHHHHHHHHTTPPP-PPPPP-TTSTTHHHHHHHHHHHHHHHHHHHHHTT--HHHHHHHHHHHHHHHHHTT--HHHHHHHHHHHHHHHTS---HHHHHHHHHHHSS--

Radius of gyration: 21.86 Å; Cα contacts (8 Å, |Δi|>4): 136; chains: 1; bounding box: 59×29×57 Å

Organism: Araneus ventricosus (NCBI:txid182803)

Foldseek 3Di:
DPPPPDDPVVVVCVVVVPDDPPDPDVQQVVLVVVCVVCVVVVCLLLLLLVLLLVQQVPDPPLLVLLVLLCVLLVQDDDRRDHADSSNNCSSVVSVVVCVSSLLSVLLSLLLQDDPVLVVVCVVVVVVSCVVSVGDPVSVVVSVVVSPVSNPDDDDPCSNPSCSVPSVVVD

Sequence (170 aa):
MRGKKSGLESRLREKCPHLLDIDGDSCHHAHNAAKLFCKPFGLHLESLFTDIHNDFKWSPDLRAALMEICEVLNIKYTMPQNYISFRWLSVYVVAQDFSRMISALTLFYFSFLSRSEKTNFLPVVINIYKLHNVTETGKEFIHKMHSRLAEKNMTQAGKVGLLKSCLKTA

Mean predicted aligned error: 8.21 Å